Protein AF-A0A536GNE7-F1 (afdb_monomer_lite)

Sequence (139 aa):
MKDVPFIIEGPSGPMRQLQSRLELFRQKRSLIPDAPEEAYSWTDLIPLSDELFILAFRDESLADSAADRASEHRYIVNLVRPLVFPFLKDCVRIGELALRDHILLAVLDDTRVMAEIELQRAQIVPRNGSIVLGEAIAG

Foldseek 3Di:
DDWAKDKAFDDLQLLVLLLVLVQQQQCCPVQPPDDLLPQKGKDGWADPDSGIIMITIGHRNPPDDPDDCDDPLVVVVVVCCVVVLVVLLCCCRRSLEFDDQWDWDFDDDPNDTPDIDIDGVCVRPVDGGDDYGPPDPPD

Secondary structure (DSSP, 8-state):
---EEEEEE--HHHHHHHHHHHTTGGGHHHHS---GGG-EEE---EEEETTEEEEEEEE-S-SS-------HHHHHHHHHHHHHHHHHHHHHHTT-BPPPSEEEEEEEETTEEEEEEEEEHHHH-SS--SB-TT-----

Radius of gyration: 15.89 Å; chains: 1; bounding box: 40×37×34 Å

pLDDT: mean 82.99, std 16.08, range [39.09, 97.19]

Structure (mmCIF, N/CA/C/O backbone):
data_AF-A0A536GNE7-F1
#
_entry.id   AF-A0A536GNE7-F1
#
loop_
_atom_site.group_PDB
_atom_site.id
_atom_site.type_symbol
_atom_site.label_atom_id
_atom_site.label_alt_id
_atom_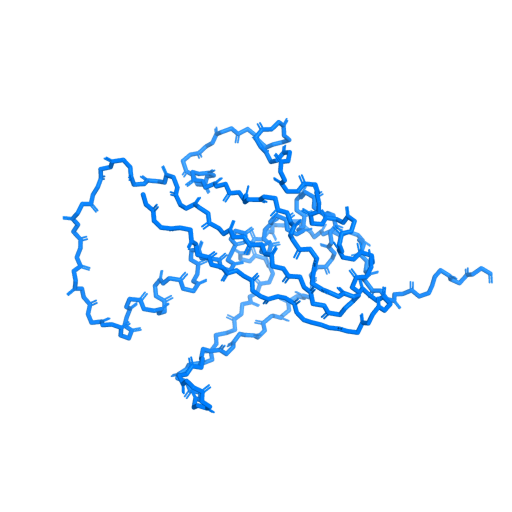site.label_comp_id
_atom_site.label_asym_id
_atom_site.label_entity_id
_atom_site.label_seq_id
_atom_site.pdbx_PDB_ins_code
_atom_site.Cartn_x
_atom_site.Cartn_y
_atom_site.Cartn_z
_atom_site.occupancy
_atom_site.B_iso_or_equiv
_atom_site.auth_seq_id
_atom_site.auth_comp_id
_atom_site.auth_asym_id
_atom_site.auth_atom_id
_atom_site.pdbx_PDB_model_num
ATOM 1 N N . MET A 1 1 ? 5.247 -17.186 -12.750 1.00 55.06 1 MET A N 1
ATOM 2 C CA . MET A 1 1 ? 5.755 -16.719 -11.440 1.00 55.06 1 MET A CA 1
ATOM 3 C C . MET A 1 1 ? 4.677 -16.933 -10.389 1.00 55.06 1 MET A C 1
ATOM 5 O O . MET A 1 1 ? 3.532 -17.128 -10.780 1.00 55.06 1 MET A O 1
ATOM 9 N N . LYS A 1 2 ? 5.034 -16.990 -9.100 1.00 69.44 2 LYS A N 1
ATOM 10 C CA . LYS A 1 2 ? 4.068 -17.164 -8.002 1.00 69.44 2 LYS A CA 1
ATOM 11 C C . LYS A 1 2 ? 3.673 -15.796 -7.452 1.00 69.44 2 LYS A C 1
ATOM 13 O O . LYS A 1 2 ? 4.553 -14.969 -7.240 1.00 69.44 2 LYS A O 1
ATOM 18 N N . ASP A 1 3 ? 2.381 -15.598 -7.222 1.00 84.31 3 ASP A N 1
ATOM 19 C CA . ASP A 1 3 ? 1.860 -14.406 -6.557 1.00 84.31 3 ASP A CA 1
ATOM 20 C C . ASP A 1 3 ? 2.292 -14.420 -5.079 1.00 84.31 3 ASP A C 1
ATOM 22 O O . ASP A 1 3 ? 2.230 -15.464 -4.419 1.00 84.31 3 ASP A O 1
ATOM 26 N N . VAL A 1 4 ? 2.759 -13.278 -4.570 1.00 86.88 4 VAL A N 1
ATOM 27 C CA . VAL A 1 4 ? 3.187 -13.125 -3.172 1.00 86.88 4 VAL A CA 1
ATOM 28 C C . VAL A 1 4 ? 2.085 -12.409 -2.390 1.00 86.88 4 VAL A C 1
ATOM 30 O O . VAL A 1 4 ? 1.805 -11.246 -2.691 1.00 86.88 4 VAL A O 1
ATOM 33 N N . PRO A 1 5 ? 1.439 -13.065 -1.410 1.00 89.38 5 PRO A N 1
ATOM 34 C CA . PRO A 1 5 ? 0.336 -12.467 -0.674 1.00 89.38 5 PRO A CA 1
ATOM 35 C C . PRO A 1 5 ? 0.820 -11.401 0.317 1.00 89.38 5 PRO A C 1
ATOM 37 O O . PRO A 1 5 ? 1.785 -11.590 1.053 1.00 89.38 5 PRO A O 1
ATOM 40 N N . PHE A 1 6 ? 0.079 -10.303 0.357 1.00 90.44 6 PHE A N 1
ATOM 41 C CA . PHE A 1 6 ? 0.061 -9.276 1.383 1.00 90.44 6 PHE A CA 1
ATOM 42 C C . PHE A 1 6 ? -1.202 -9.459 2.210 1.00 90.44 6 PHE A C 1
ATOM 44 O O . PHE A 1 6 ? -2.316 -9.313 1.706 1.00 90.44 6 PHE A O 1
ATOM 51 N N . ILE A 1 7 ? -1.005 -9.769 3.483 1.00 92.88 7 ILE A N 1
ATOM 52 C CA . ILE A 1 7 ? -2.056 -9.793 4.491 1.00 92.88 7 ILE A CA 1
ATOM 53 C C . ILE A 1 7 ? -1.970 -8.459 5.214 1.00 92.88 7 ILE A C 1
ATOM 55 O O . ILE A 1 7 ? -0.895 -8.070 5.674 1.00 92.88 7 ILE A O 1
ATOM 59 N N . ILE A 1 8 ? -3.075 -7.730 5.247 1.00 94.19 8 ILE A N 1
ATOM 60 C CA . ILE A 1 8 ? -3.109 -6.393 5.821 1.00 94.19 8 ILE A CA 1
ATOM 61 C C . ILE A 1 8 ? -4.244 -6.365 6.831 1.00 94.19 8 ILE A C 1
ATOM 63 O O . ILE A 1 8 ? -5.395 -6.662 6.508 1.00 94.19 8 ILE A O 1
ATOM 67 N N . GLU A 1 9 ? -3.880 -6.020 8.059 1.00 95.00 9 GLU A N 1
ATOM 68 C CA . GLU A 1 9 ? -4.722 -6.102 9.244 1.00 95.00 9 GLU A CA 1
ATOM 69 C C . GLU A 1 9 ? -4.748 -4.756 9.961 1.00 95.00 9 GLU A C 1
ATOM 71 O O . GLU A 1 9 ? -3.761 -4.013 9.971 1.00 95.00 9 GLU A O 1
ATOM 76 N N . GLY A 1 10 ? -5.876 -4.438 10.588 1.00 94.12 10 GLY A N 1
ATOM 77 C CA . GLY A 1 10 ? -6.004 -3.211 11.357 1.00 94.12 10 GLY A CA 1
ATOM 78 C C . GLY A 1 10 ? -7.418 -2.950 11.867 1.00 94.12 10 GLY A C 1
ATOM 79 O O . GLY A 1 10 ? -8.324 -3.749 11.649 1.00 94.12 10 GLY A O 1
ATOM 80 N N . PRO A 1 11 ? -7.637 -1.809 12.542 1.00 94.56 11 PRO A N 1
ATOM 81 C CA . PRO A 1 11 ? -8.945 -1.463 13.088 1.00 94.56 11 PRO A CA 1
ATOM 82 C C . PRO A 1 11 ? -9.978 -1.181 11.988 1.00 94.56 11 PRO A C 1
ATOM 84 O O . PRO A 1 11 ? -9.690 -0.463 11.027 1.00 94.56 11 PRO A O 1
ATOM 87 N N . SER A 1 12 ? -11.214 -1.646 12.181 1.00 91.69 12 SER A N 1
ATOM 88 C CA . SER A 1 12 ? -12.290 -1.583 11.173 1.00 91.69 12 SER A CA 1
ATOM 89 C C . SER A 1 12 ? -12.568 -0.195 10.571 1.00 91.69 12 SER A C 1
ATOM 91 O O . SER A 1 12 ? -12.857 -0.062 9.382 1.00 91.69 12 SER A O 1
ATOM 93 N N . GLY A 1 13 ? -12.470 0.881 11.359 1.00 91.06 13 GLY A N 1
ATOM 94 C CA . GLY A 1 13 ? -12.689 2.255 10.883 1.00 91.06 13 GLY A CA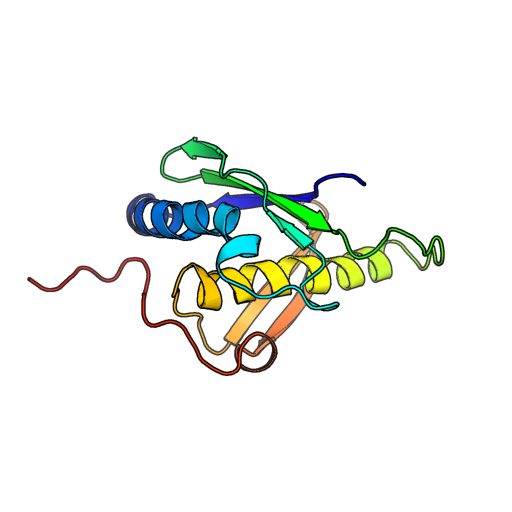 1
ATOM 95 C C . GLY A 1 13 ? -11.705 2.678 9.777 1.00 91.06 13 GLY A C 1
ATOM 96 O O . GLY A 1 13 ? -12.131 2.886 8.637 1.00 91.06 13 GLY A O 1
ATOM 97 N N . PRO A 1 14 ? -10.401 2.795 10.089 1.00 93.69 14 PRO A N 1
ATOM 98 C CA . PRO A 1 14 ? -9.337 3.029 9.112 1.00 93.69 14 PRO A CA 1
ATOM 99 C C . PRO A 1 14 ? -9.312 2.015 7.963 1.00 93.69 14 PRO A C 1
ATOM 101 O O . PRO A 1 14 ? -9.090 2.406 6.818 1.00 93.69 14 PRO A O 1
ATOM 104 N N . MET A 1 15 ? -9.578 0.735 8.241 1.00 95.00 15 MET A N 1
ATOM 105 C CA . MET A 1 15 ? -9.510 -0.334 7.240 1.00 95.00 15 MET A CA 1
ATOM 106 C C . MET A 1 15 ? -10.546 -0.180 6.127 1.00 95.00 15 MET A C 1
ATOM 108 O O . MET A 1 15 ? -10.208 -0.385 4.966 1.00 95.00 15 MET A O 1
ATOM 112 N N . ARG A 1 16 ? -11.762 0.296 6.427 1.00 92.50 16 ARG A N 1
ATOM 113 C CA . ARG A 1 16 ? -12.758 0.616 5.385 1.00 92.50 16 ARG A CA 1
ATOM 114 C C . ARG A 1 16 ? -12.300 1.740 4.456 1.00 92.50 16 ARG A C 1
ATOM 116 O O . ARG A 1 16 ? -12.511 1.675 3.247 1.00 92.50 16 ARG A O 1
ATOM 123 N N . GLN A 1 17 ? -11.657 2.774 5.005 1.00 93.81 17 GLN A N 1
ATOM 124 C CA . GLN A 1 17 ? -11.091 3.845 4.180 1.00 93.81 17 GLN A CA 1
ATOM 125 C C . GLN A 1 17 ? -9.935 3.310 3.333 1.00 93.81 17 GLN A C 1
ATOM 127 O O . GLN A 1 17 ? -9.874 3.585 2.136 1.00 93.81 17 GLN A O 1
ATOM 132 N N . LEU A 1 18 ? -9.055 2.508 3.932 1.00 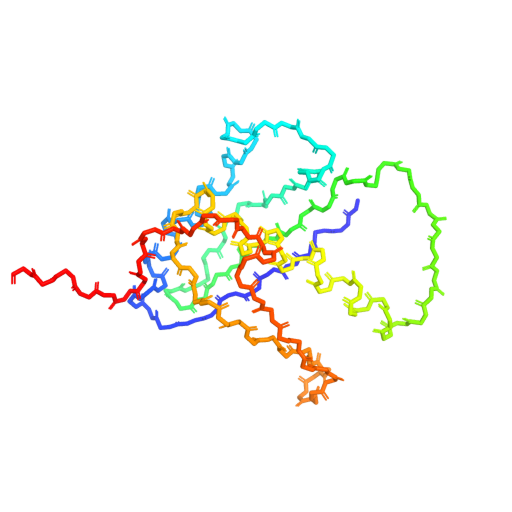95.44 18 LEU A N 1
ATOM 133 C CA . LEU A 1 18 ? -7.914 1.903 3.258 1.00 95.44 18 LEU A CA 1
ATOM 134 C C . LEU A 1 18 ? -8.355 0.983 2.115 1.00 95.44 18 LEU A C 1
ATOM 136 O O . LEU A 1 18 ? -7.836 1.116 1.010 1.00 95.44 18 LEU A O 1
ATOM 140 N N . GLN A 1 19 ? -9.368 0.143 2.336 1.00 95.25 19 GLN A N 1
ATOM 141 C CA . GLN A 1 19 ? -9.948 -0.725 1.312 1.00 95.25 19 GLN A CA 1
ATOM 142 C C . GLN A 1 19 ? -10.309 0.070 0.050 1.00 95.25 19 GLN A C 1
ATOM 144 O O . GLN A 1 19 ? -9.850 -0.271 -1.038 1.00 95.25 19 GLN A O 1
ATOM 149 N N . SER A 1 20 ? -11.035 1.187 0.202 1.00 93.94 20 SER A N 1
ATOM 150 C CA . SER A 1 20 ? -11.455 2.025 -0.934 1.00 93.94 20 SER A CA 1
ATOM 151 C C . SER A 1 20 ? -10.280 2.556 -1.769 1.00 93.94 20 SER A C 1
ATOM 153 O O . SER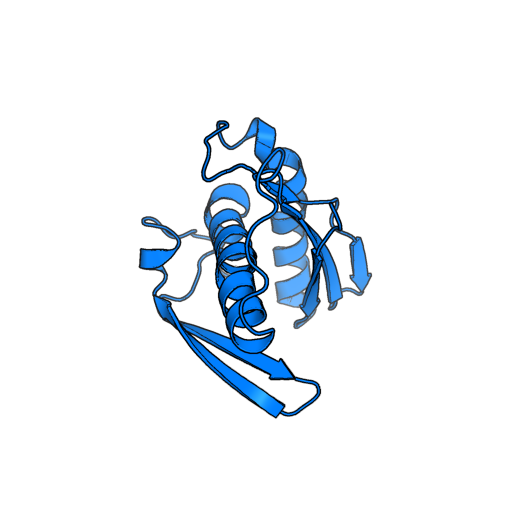 A 1 20 ? -10.416 2.789 -2.969 1.00 93.94 20 SER A O 1
ATOM 155 N N . ARG A 1 21 ? -9.109 2.740 -1.145 1.00 95.69 21 ARG A N 1
ATOM 156 C CA . ARG A 1 21 ? -7.886 3.214 -1.806 1.00 95.69 21 ARG A CA 1
ATOM 157 C C . ARG A 1 21 ? -7.105 2.077 -2.449 1.00 95.69 21 ARG A C 1
ATOM 159 O O . ARG A 1 21 ? -6.602 2.248 -3.554 1.00 95.69 21 ARG A O 1
ATOM 166 N N . LEU A 1 22 ? -7.041 0.915 -1.806 1.00 95.62 22 LEU A N 1
ATOM 167 C CA . LEU A 1 22 ? -6.359 -0.260 -2.352 1.00 95.62 22 LEU A CA 1
ATOM 168 C C . LEU A 1 22 ? -7.097 -0.868 -3.548 1.00 95.62 22 LEU A C 1
ATOM 170 O O . LEU A 1 22 ? -6.455 -1.370 -4.465 1.00 95.62 22 LEU A O 1
ATOM 174 N N . GLU A 1 23 ? -8.425 -0.749 -3.616 1.00 95.00 23 GLU A N 1
ATOM 175 C CA . GLU A 1 23 ? -9.208 -1.151 -4.797 1.00 95.00 23 GLU A CA 1
ATOM 176 C C . GLU A 1 23 ? -8.790 -0.411 -6.083 1.00 95.00 23 GLU A C 1
ATOM 178 O O . GLU A 1 23 ? -9.038 -0.890 -7.194 1.00 95.00 23 GLU A O 1
ATOM 183 N N . LEU A 1 24 ? -8.116 0.738 -5.963 1.00 95.31 24 LEU A N 1
ATOM 184 C CA . LEU A 1 24 ? -7.571 1.480 -7.099 1.00 95.31 24 LEU A CA 1
ATOM 185 C C . LEU A 1 24 ? -6.315 0.820 -7.689 1.00 95.31 24 LEU A C 1
ATOM 187 O O . LEU A 1 24 ? -5.988 1.081 -8.844 1.00 95.31 24 LEU A O 1
ATOM 191 N N . PHE A 1 25 ? -5.629 -0.067 -6.959 1.00 94.56 25 PHE A N 1
ATOM 192 C CA . PHE A 1 25 ? -4.364 -0.665 -7.407 1.00 94.56 25 PHE A CA 1
ATOM 193 C C . PHE A 1 25 ? -4.524 -1.500 -8.679 1.00 94.56 25 PHE A C 1
ATOM 195 O O . PHE A 1 25 ? -3.629 -1.508 -9.524 1.00 94.56 25 PHE A O 1
ATOM 202 N N . ARG A 1 26 ? -5.693 -2.121 -8.891 1.00 88.81 26 ARG A N 1
ATOM 203 C CA . ARG A 1 26 ? -6.011 -2.828 -10.147 1.00 88.81 26 ARG A CA 1
ATOM 204 C C . ARG A 1 26 ? -5.926 -1.922 -11.385 1.00 88.81 26 ARG A C 1
ATOM 206 O O . ARG A 1 26 ? -5.743 -2.401 -12.498 1.00 88.81 26 ARG A O 1
ATOM 213 N N . GLN A 1 27 ? -6.047 -0.605 -11.195 1.00 88.25 27 GLN A N 1
ATOM 214 C CA . GLN A 1 27 ? -5.969 0.412 -12.246 1.00 88.25 27 GLN A CA 1
ATOM 215 C C . GLN A 1 27 ? -4.537 0.923 -12.466 1.00 88.25 27 GLN A C 1
ATOM 217 O O . GLN A 1 27 ? -4.336 1.812 -13.295 1.00 88.25 27 GLN A O 1
ATOM 222 N N . LYS A 1 28 ? -3.526 0.373 -11.772 1.00 91.50 28 LYS A N 1
ATOM 223 C CA . LYS A 1 28 ? -2.125 0.817 -11.861 1.00 91.50 28 LYS A CA 1
ATOM 224 C C . LYS A 1 28 ? -1.662 1.014 -13.300 1.00 91.50 28 LYS A C 1
ATOM 226 O O . LYS A 1 28 ? -1.170 2.087 -13.619 1.00 91.50 28 LYS A O 1
ATOM 231 N N . ARG A 1 29 ? -1.876 0.025 -14.175 1.00 85.69 29 ARG A N 1
ATOM 232 C CA . ARG A 1 29 ? -1.433 0.085 -15.583 1.00 85.69 29 ARG A CA 1
ATOM 233 C C . ARG A 1 29 ? -2.060 1.231 -16.383 1.00 85.69 29 ARG A C 1
ATOM 235 O O . ARG A 1 29 ? -1.463 1.698 -17.340 1.00 85.69 29 ARG A O 1
ATOM 242 N N . SER A 1 30 ? -3.258 1.686 -16.013 1.00 86.75 30 SER A N 1
ATOM 243 C CA . SER A 1 30 ? -3.885 2.856 -16.646 1.00 86.75 30 SER A CA 1
ATOM 244 C C . SER A 1 30 ? -3.461 4.189 -16.028 1.00 86.75 30 SER A C 1
ATOM 246 O O . SER A 1 30 ? -3.547 5.217 -16.692 1.00 86.75 30 SER A O 1
ATOM 248 N N . LEU A 1 31 ? -3.032 4.186 -14.764 1.00 87.38 31 LEU A N 1
ATOM 249 C CA . LEU A 1 31 ? -2.712 5.398 -14.003 1.00 87.38 31 LEU A CA 1
ATOM 250 C C . LEU A 1 31 ? -1.219 5.742 -14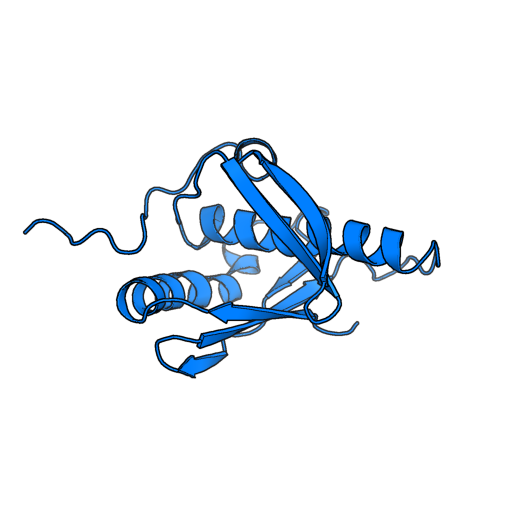.040 1.00 87.38 31 LEU A C 1
ATOM 252 O O . LEU A 1 31 ? -0.849 6.913 -13.968 1.00 87.38 31 LEU A O 1
ATOM 256 N N . ILE A 1 32 ? -0.363 4.727 -14.135 1.00 87.31 32 ILE A N 1
ATOM 257 C CA . ILE A 1 32 ? 1.089 4.841 -14.070 1.00 87.31 32 ILE A CA 1
ATOM 258 C C . ILE A 1 32 ? 1.668 4.337 -15.396 1.00 87.31 32 ILE A C 1
ATOM 260 O O . ILE A 1 32 ? 1.404 3.191 -15.756 1.00 87.31 32 ILE A O 1
ATOM 264 N N . PRO A 1 33 ? 2.451 5.161 -16.118 1.00 84.56 33 PRO A N 1
ATOM 265 C CA . PRO A 1 33 ? 3.125 4.725 -17.335 1.00 84.56 33 PRO A CA 1
ATOM 266 C C . PRO A 1 33 ? 4.053 3.537 -17.079 1.00 84.56 33 PRO A C 1
ATOM 268 O O . PRO A 1 33 ? 4.715 3.481 -16.040 1.00 84.56 33 PRO A O 1
ATOM 271 N N . ASP A 1 34 ? 4.143 2.634 -18.052 1.00 80.75 34 ASP A N 1
ATOM 272 C CA . ASP A 1 34 ? 5.067 1.506 -17.985 1.00 80.75 34 ASP A CA 1
ATOM 273 C C . ASP A 1 34 ? 6.523 1.995 -17.982 1.00 80.75 34 ASP A C 1
ATOM 275 O O . ASP A 1 34 ? 6.949 2.777 -18.836 1.00 80.75 34 ASP A O 1
ATOM 279 N N . ALA A 1 35 ? 7.293 1.504 -17.015 1.00 80.00 35 ALA A N 1
ATOM 280 C CA . ALA A 1 35 ? 8.729 1.715 -16.886 1.00 80.00 35 ALA A CA 1
ATOM 281 C C . ALA A 1 35 ? 9.370 0.455 -16.271 1.00 80.00 35 ALA A C 1
ATOM 283 O O . ALA A 1 35 ? 8.665 -0.311 -15.608 1.00 80.00 35 ALA A O 1
ATOM 284 N N . PRO A 1 36 ? 10.679 0.201 -16.462 1.00 76.31 36 PRO A N 1
ATOM 285 C CA . PRO A 1 36 ? 11.339 -0.994 -15.925 1.00 76.31 36 PRO A CA 1
ATOM 286 C C . PRO A 1 36 ? 11.170 -1.167 -14.407 1.00 76.31 36 PRO A C 1
ATOM 288 O O . PRO A 1 36 ? 10.955 -2.273 -13.923 1.00 76.31 36 PRO A O 1
ATOM 291 N N . GLU A 1 37 ? 11.200 -0.070 -13.651 1.00 78.25 37 GLU A N 1
ATOM 292 C CA . GLU A 1 37 ? 10.957 -0.036 -12.206 1.00 78.25 37 GLU A CA 1
ATOM 293 C C . GLU A 1 37 ? 9.484 -0.240 -11.807 1.00 78.25 37 GLU A C 1
ATOM 295 O O . GLU A 1 37 ? 9.174 -0.333 -10.619 1.00 78.25 37 GLU A O 1
ATOM 300 N N . GLU A 1 38 ? 8.576 -0.288 -12.784 1.00 86.31 38 GLU A N 1
ATOM 301 C CA . GLU A 1 38 ? 7.142 -0.537 -12.620 1.00 86.31 38 GLU A CA 1
ATOM 302 C C . GLU A 1 38 ? 6.721 -1.918 -13.137 1.00 86.31 38 GLU A C 1
ATOM 304 O O . GLU A 1 38 ? 5.518 -2.167 -13.252 1.00 86.31 38 GLU A O 1
ATOM 309 N N . ALA A 1 39 ? 7.681 -2.809 -13.417 1.00 86.44 39 ALA A N 1
ATOM 310 C CA . ALA A 1 39 ? 7.470 -4.181 -13.882 1.00 86.44 39 ALA A CA 1
ATOM 311 C C . ALA A 1 39 ? 6.911 -5.097 -12.774 1.00 86.44 39 ALA A C 1
ATOM 313 O O . ALA A 1 39 ? 7.511 -6.094 -12.382 1.00 86.44 39 ALA A O 1
ATOM 314 N N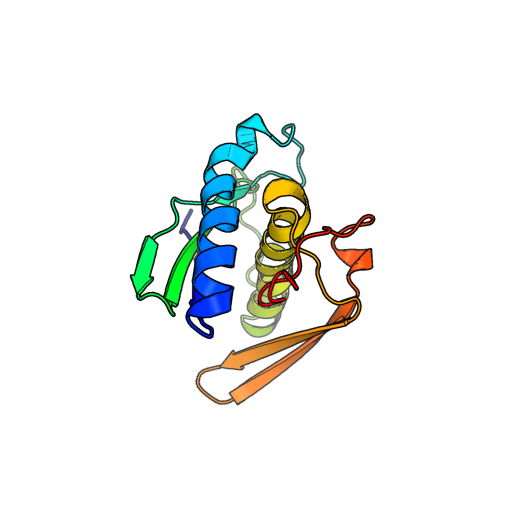 . TYR A 1 40 ? 5.751 -4.727 -12.244 1.00 88.00 40 TYR A N 1
ATOM 315 C CA . TYR A 1 40 ? 4.954 -5.492 -11.298 1.00 88.00 40 TYR A CA 1
ATOM 316 C C . TYR A 1 40 ? 3.481 -5.090 -11.399 1.00 88.00 40 TYR A C 1
ATOM 318 O O . TYR A 1 40 ? 3.131 -3.978 -11.822 1.00 88.00 40 TYR A O 1
ATOM 326 N N . SER A 1 41 ? 2.605 -5.983 -10.954 1.00 91.12 41 SER A N 1
ATOM 327 C CA . SER A 1 41 ? 1.170 -5.743 -10.859 1.00 91.12 41 SER A CA 1
ATOM 328 C C . SER A 1 41 ? 0.596 -6.210 -9.523 1.00 91.12 41 SER A C 1
ATOM 330 O O . SER A 1 41 ? 1.225 -6.950 -8.763 1.00 91.12 41 SER A O 1
ATOM 332 N N . TRP A 1 42 ? -0.616 -5.739 -9.239 1.00 93.25 42 TRP A N 1
ATOM 333 C CA . TRP A 1 42 ? -1.410 -6.144 -8.088 1.00 93.25 42 TRP A CA 1
ATOM 334 C C . TRP A 1 42 ? -2.605 -6.961 -8.560 1.00 93.25 42 TRP A C 1
ATOM 336 O O . TRP A 1 42 ? -3.202 -6.666 -9.598 1.00 93.25 42 TRP A O 1
ATOM 346 N N . THR A 1 43 ? -2.946 -7.989 -7.794 1.00 92.31 43 THR A N 1
ATOM 347 C CA . THR A 1 43 ? -4.203 -8.730 -7.967 1.00 92.31 43 THR A CA 1
ATOM 348 C C . THR A 1 43 ? -5.400 -7.907 -7.484 1.00 92.31 43 THR A C 1
ATOM 350 O O . THR A 1 43 ? -5.240 -6.803 -6.964 1.00 92.31 43 THR A O 1
ATOM 353 N N . ASP A 1 44 ? -6.613 -8.424 -7.671 1.00 93.12 44 ASP A N 1
ATOM 354 C CA . ASP A 1 44 ? -7.791 -7.828 -7.046 1.00 93.12 44 ASP A CA 1
ATOM 355 C C . ASP A 1 44 ? -7.706 -7.943 -5.517 1.00 93.12 44 ASP A C 1
ATOM 357 O O . ASP A 1 44 ? -7.227 -8.942 -4.975 1.00 93.12 44 ASP A O 1
ATOM 361 N N . LEU A 1 45 ? -8.188 -6.911 -4.822 1.00 95.06 45 LEU A N 1
ATOM 362 C CA . LEU A 1 45 ? -8.280 -6.905 -3.367 1.00 95.06 45 LEU A CA 1
ATOM 363 C C . LEU A 1 45 ? -9.378 -7.874 -2.910 1.00 95.06 45 LEU A C 1
ATOM 365 O O . LEU A 1 45 ? -10.522 -7.781 -3.356 1.00 95.06 45 LEU A O 1
ATOM 369 N N . ILE A 1 46 ? -9.040 -8.771 -1.988 1.00 95.50 46 ILE A N 1
ATOM 370 C CA . ILE A 1 46 ? -9.958 -9.754 -1.413 1.00 95.50 46 ILE A CA 1
ATOM 371 C C . ILE A 1 46 ? -10.221 -9.375 0.051 1.00 95.50 46 ILE A C 1
ATOM 373 O O . ILE A 1 46 ? -9.363 -9.619 0.905 1.00 95.50 46 ILE A O 1
ATOM 377 N N . PRO A 1 47 ? -11.382 -8.785 0.381 1.00 93.81 47 PRO A N 1
ATOM 378 C CA . PRO A 1 47 ? -11.760 -8.548 1.769 1.00 93.81 47 PRO A CA 1
ATOM 379 C C . PRO A 1 47 ? -12.170 -9.868 2.436 1.00 93.81 47 PRO A C 1
ATOM 381 O O . PRO A 1 47 ? -13.002 -10.605 1.906 1.00 93.81 47 PRO A O 1
ATOM 384 N N . LEU A 1 48 ? -11.594 -10.166 3.603 1.00 94.62 48 LEU A N 1
ATOM 385 C CA . LEU A 1 48 ? -12.004 -11.303 4.437 1.00 94.62 48 LEU A CA 1
ATOM 386 C C . LEU A 1 48 ? -12.924 -10.860 5.578 1.00 94.62 48 LEU A C 1
ATOM 388 O O . LEU A 1 48 ? -13.838 -11.589 5.961 1.00 94.62 48 LEU A O 1
ATOM 392 N N . SER A 1 49 ? -12.689 -9.660 6.106 1.00 93.19 49 SER A N 1
ATOM 393 C CA . SER A 1 49 ? -13.534 -8.969 7.079 1.00 93.19 49 SER A CA 1
ATOM 394 C C . SER A 1 49 ? -13.308 -7.456 6.978 1.00 93.19 49 SER A C 1
ATOM 396 O O . SER A 1 49 ? -12.461 -6.997 6.211 1.00 93.19 49 SER A O 1
ATOM 398 N N . ASP A 1 50 ? -14.008 -6.674 7.803 1.00 89.44 50 ASP A N 1
ATOM 399 C CA . ASP A 1 50 ? -13.768 -5.229 7.925 1.00 89.44 50 ASP A CA 1
ATOM 400 C C . ASP A 1 50 ? -12.386 -4.893 8.530 1.00 89.44 50 ASP A C 1
ATOM 402 O O . ASP A 1 50 ? -11.996 -3.729 8.556 1.00 89.44 50 ASP A O 1
ATOM 406 N N . GLU A 1 51 ? -11.646 -5.890 9.026 1.00 94.69 51 GLU A N 1
ATOM 407 C CA . GLU A 1 51 ? -10.363 -5.741 9.734 1.00 94.69 51 GLU A CA 1
ATOM 408 C C . GLU A 1 51 ? -9.204 -6.463 9.040 1.00 94.69 51 GLU A C 1
ATOM 410 O O . GLU A 1 51 ? -8.068 -6.386 9.505 1.00 94.69 51 GLU A O 1
ATOM 415 N N . LEU A 1 52 ? -9.479 -7.170 7.940 1.00 95.69 52 LEU A N 1
ATOM 416 C CA . LEU A 1 52 ? -8.503 -8.010 7.260 1.00 95.69 52 LEU A CA 1
ATOM 417 C C . LEU A 1 52 ? -8.803 -8.109 5.763 1.00 95.69 52 LEU A C 1
ATOM 419 O O . LEU A 1 52 ? -9.887 -8.533 5.348 1.00 95.69 52 LEU A O 1
ATOM 423 N N . PHE A 1 53 ? -7.797 -7.811 4.947 1.00 95.56 53 PHE A N 1
ATOM 424 C CA . PHE A 1 53 ? -7.846 -8.030 3.506 1.00 95.56 53 PHE A CA 1
ATOM 425 C C . PHE A 1 53 ? -6.548 -8.622 2.973 1.00 95.56 53 PHE A C 1
ATOM 427 O O . PHE A 1 53 ? -5.473 -8.496 3.565 1.00 95.56 53 PHE A O 1
ATOM 434 N N . ILE A 1 54 ? -6.682 -9.283 1.828 1.00 95.31 54 ILE A N 1
ATOM 435 C CA . ILE A 1 54 ? -5.587 -9.898 1.097 1.00 95.31 54 ILE A CA 1
ATOM 436 C C . ILE A 1 54 ? -5.451 -9.204 -0.251 1.00 95.31 54 ILE A C 1
ATOM 438 O O . ILE A 1 54 ? -6.418 -9.033 -0.990 1.00 95.31 54 ILE A O 1
ATOM 442 N N . LEU A 1 55 ? -4.220 -8.848 -0.579 1.00 94.50 55 LEU A N 1
ATOM 443 C CA . LEU A 1 55 ? -3.787 -8.454 -1.911 1.00 94.50 55 LEU A CA 1
ATOM 444 C C . LEU A 1 55 ? -2.594 -9.336 -2.275 1.00 94.50 55 LEU A C 1
ATOM 446 O O . LEU A 1 55 ? -1.931 -9.854 -1.387 1.00 94.50 55 LEU A O 1
ATOM 450 N N . ALA A 1 56 ? -2.274 -9.516 -3.546 1.00 92.38 56 ALA A N 1
ATOM 451 C CA . ALA A 1 56 ? -1.036 -10.187 -3.928 1.00 92.38 56 ALA A CA 1
ATOM 452 C C . ALA A 1 56 ? -0.230 -9.368 -4.928 1.00 92.38 56 ALA A C 1
ATOM 454 O O . ALA A 1 56 ? -0.784 -8.810 -5.879 1.00 92.38 56 ALA A O 1
ATOM 455 N N . PHE A 1 57 ? 1.077 -9.336 -4.688 1.00 90.25 57 PHE A N 1
ATOM 456 C CA . PHE A 1 57 ? 2.080 -8.761 -5.564 1.00 90.25 57 PHE A CA 1
ATOM 457 C C . PHE A 1 57 ? 2.495 -9.782 -6.618 1.00 90.25 57 PHE A C 1
ATOM 459 O O . PHE A 1 57 ? 2.798 -10.939 -6.301 1.00 90.25 57 PHE A O 1
ATOM 466 N N . ARG A 1 58 ? 2.562 -9.331 -7.866 1.00 87.69 58 ARG A N 1
ATOM 467 C CA . ARG A 1 58 ? 3.084 -10.099 -8.986 1.00 87.69 58 ARG A CA 1
ATOM 468 C C . ARG A 1 58 ? 4.269 -9.360 -9.575 1.00 87.69 58 ARG A C 1
ATOM 470 O O . ARG A 1 58 ? 4.104 -8.317 -10.196 1.00 87.69 58 ARG A O 1
ATOM 477 N N . ASP A 1 59 ? 5.453 -9.922 -9.388 1.00 83.88 59 ASP A N 1
ATOM 478 C CA . ASP A 1 59 ? 6.654 -9.458 -10.070 1.00 83.88 59 ASP A CA 1
ATOM 479 C C . ASP A 1 59 ? 6.567 -9.831 -11.559 1.00 83.88 59 ASP A C 1
ATOM 481 O O . ASP A 1 59 ? 6.280 -10.979 -11.906 1.00 83.88 59 ASP A O 1
ATOM 485 N N . GLU A 1 60 ? 6.769 -8.846 -12.430 1.00 81.62 60 GLU A N 1
ATOM 486 C CA . GLU A 1 60 ? 6.757 -8.976 -13.891 1.00 81.62 60 GLU A CA 1
ATOM 487 C C . GLU A 1 60 ? 8.130 -8.625 -14.495 1.00 81.62 60 GLU A C 1
ATOM 489 O O . GLU A 1 60 ? 8.290 -8.638 -15.714 1.00 81.62 60 GLU A O 1
ATOM 494 N N . SER A 1 61 ? 9.137 -8.345 -13.657 1.00 70.44 61 SER A N 1
ATOM 495 C CA . SER A 1 61 ? 10.495 -7.984 -14.082 1.00 70.44 61 SER A CA 1
ATOM 496 C C . SER A 1 61 ? 11.282 -9.169 -14.650 1.00 70.44 61 SER A C 1
ATOM 498 O O . SER A 1 61 ? 12.218 -8.991 -15.431 1.00 70.44 61 SER A O 1
ATOM 500 N N . LEU A 1 62 ? 10.882 -10.394 -14.299 1.00 56.59 62 LEU A N 1
ATOM 501 C CA . LEU A 1 62 ? 11.585 -11.630 -14.632 1.00 56.59 62 LEU A CA 1
ATOM 502 C C . LEU A 1 62 ? 10.858 -12.424 -15.724 1.00 56.59 62 LEU A C 1
ATOM 504 O O . LEU A 1 62 ? 10.293 -13.490 -15.478 1.00 56.59 62 LEU A O 1
ATOM 508 N N . ALA A 1 63 ? 10.943 -11.932 -16.960 1.00 52.50 63 ALA A N 1
ATOM 509 C CA . ALA A 1 63 ? 10.888 -12.806 -18.134 1.00 52.50 63 ALA A CA 1
ATOM 510 C C . ALA A 1 63 ? 12.242 -13.503 -18.402 1.00 52.50 63 ALA A C 1
ATOM 512 O O . ALA A 1 63 ? 12.264 -14.520 -19.082 1.00 52.50 63 ALA A O 1
ATOM 513 N N . ASP A 1 64 ? 13.349 -13.015 -17.830 1.00 45.31 64 ASP A N 1
ATOM 514 C CA . ASP A 1 64 ? 14.684 -13.602 -17.993 1.00 45.31 64 ASP A CA 1
ATOM 515 C C . ASP A 1 64 ? 15.604 -13.161 -16.847 1.00 45.31 64 ASP A C 1
ATOM 517 O O . ASP A 1 64 ? 16.082 -12.031 -16.858 1.00 45.31 64 ASP A O 1
ATOM 521 N N . SER A 1 65 ? 15.844 -14.018 -15.847 1.00 41.38 65 SER A N 1
ATOM 522 C CA . SER A 1 65 ? 17.108 -14.091 -15.078 1.00 41.38 65 SER A CA 1
ATOM 523 C C . SER A 1 65 ? 16.985 -15.113 -13.950 1.00 41.38 65 SER A C 1
ATOM 525 O O . SER A 1 65 ? 16.661 -14.810 -12.803 1.00 41.38 65 SER A O 1
ATOM 527 N N . ALA A 1 66 ? 17.269 -16.368 -14.286 1.00 47.97 66 ALA A N 1
ATOM 528 C CA . ALA A 1 66 ? 17.538 -17.414 -13.314 1.00 47.97 66 ALA A CA 1
ATOM 529 C C . ALA A 1 66 ? 18.988 -17.294 -12.811 1.00 47.97 66 ALA A C 1
ATOM 531 O O . ALA A 1 66 ? 19.861 -17.998 -13.308 1.00 47.97 66 ALA A O 1
ATOM 532 N N . ALA A 1 67 ? 19.270 -16.414 -11.848 1.00 44.66 67 ALA A N 1
ATOM 533 C CA . ALA A 1 67 ? 20.567 -16.400 -11.161 1.00 44.66 67 ALA A CA 1
ATOM 534 C C . ALA A 1 67 ? 20.499 -15.638 -9.830 1.00 44.66 67 ALA A C 1
ATOM 536 O O . ALA A 1 67 ? 20.536 -14.417 -9.805 1.00 44.66 67 ALA A O 1
ATOM 537 N N . ASP A 1 68 ? 20.321 -16.361 -8.725 1.00 44.16 68 ASP A N 1
ATOM 538 C CA . ASP A 1 68 ? 21.350 -16.558 -7.688 1.00 44.16 68 ASP A CA 1
ATOM 539 C C . ASP A 1 68 ? 20.680 -17.028 -6.393 1.00 44.16 68 ASP A C 1
ATOM 541 O O . ASP A 1 68 ? 20.010 -16.279 -5.681 1.00 44.16 68 ASP A O 1
ATOM 545 N N . ARG A 1 69 ? 20.885 -18.306 -6.057 1.00 43.97 69 ARG A N 1
ATOM 546 C CA . ARG A 1 69 ? 20.540 -18.855 -4.740 1.00 43.97 69 ARG A CA 1
ATOM 547 C C . ARG A 1 69 ? 21.621 -18.451 -3.736 1.00 43.97 69 ARG A C 1
ATOM 549 O O . ARG A 1 69 ? 22.399 -19.285 -3.281 1.00 43.97 69 ARG A O 1
ATOM 556 N N . ALA A 1 70 ? 21.690 -17.163 -3.416 1.00 44.88 70 ALA A N 1
ATOM 557 C CA . ALA A 1 70 ? 22.384 -16.686 -2.226 1.00 44.88 70 ALA A CA 1
ATOM 558 C C . ALA A 1 70 ? 21.459 -16.858 -1.007 1.00 44.88 70 ALA A C 1
ATOM 560 O O . ALA A 1 70 ? 20.250 -16.693 -1.135 1.00 44.88 70 ALA A O 1
ATOM 561 N N . SER A 1 71 ? 22.039 -17.234 0.139 1.00 51.44 71 SER A N 1
ATOM 562 C CA . SER A 1 71 ? 21.383 -17.712 1.373 1.00 51.44 71 SER A CA 1
ATOM 563 C C . SER A 1 71 ? 19.953 -17.209 1.635 1.00 51.44 71 SER A C 1
ATOM 565 O O . SER A 1 71 ? 19.692 -16.013 1.550 1.00 51.44 71 SER A O 1
ATOM 567 N N . GLU A 1 72 ? 19.045 -18.101 2.050 1.00 48.72 72 GLU A N 1
ATOM 568 C CA . GLU A 1 72 ? 17.622 -17.803 2.329 1.00 48.72 72 GLU A CA 1
ATOM 569 C C . GLU A 1 72 ? 17.402 -16.541 3.183 1.00 48.72 72 GLU A C 1
ATOM 571 O O . GLU A 1 72 ? 16.516 -15.745 2.891 1.00 48.72 72 GLU A O 1
ATOM 576 N N . HIS A 1 73 ? 18.262 -16.276 4.172 1.00 48.91 73 HIS A N 1
ATOM 577 C CA . HIS A 1 73 ? 18.210 -15.041 4.967 1.00 48.91 73 HIS A CA 1
ATOM 578 C C . HIS A 1 73 ? 18.497 -13.769 4.152 1.00 48.91 73 HIS A C 1
ATOM 580 O O . HIS A 1 73 ? 17.834 -12.748 4.334 1.00 48.91 73 HIS A O 1
ATOM 586 N N . ARG A 1 74 ? 19.483 -13.811 3.246 1.00 53.09 74 ARG A N 1
ATOM 587 C CA . ARG A 1 74 ? 19.787 -12.693 2.343 1.00 53.09 74 ARG A CA 1
ATOM 588 C C . ARG A 1 74 ? 18.695 -12.568 1.283 1.00 53.09 74 ARG A C 1
ATOM 590 O O . ARG A 1 74 ? 18.321 -11.457 0.946 1.00 53.09 74 ARG A O 1
ATOM 597 N N . TYR A 1 75 ? 18.140 -13.691 0.835 1.00 51.50 75 TYR A N 1
ATOM 598 C CA . TYR A 1 75 ? 17.006 -13.757 -0.081 1.00 51.50 75 TYR A CA 1
ATOM 599 C C . TYR A 1 75 ? 15.736 -13.117 0.506 1.00 51.50 75 TYR A C 1
ATOM 601 O O . TYR A 1 75 ? 15.137 -12.286 -0.162 1.00 51.50 75 TYR A O 1
ATOM 609 N N . ILE A 1 76 ? 15.371 -13.389 1.767 1.00 53.06 76 ILE A N 1
ATOM 610 C CA . ILE A 1 76 ? 14.192 -12.784 2.419 1.00 53.06 76 ILE A CA 1
ATOM 611 C C . ILE A 1 76 ? 14.356 -11.267 2.567 1.00 53.06 76 ILE A C 1
ATOM 613 O O . ILE A 1 76 ? 13.473 -10.517 2.164 1.00 53.06 76 ILE A O 1
ATOM 617 N N . VAL A 1 77 ? 15.496 -10.780 3.066 1.00 56.47 77 VAL A N 1
ATOM 618 C CA . VAL A 1 77 ? 15.747 -9.326 3.161 1.00 56.47 77 VAL A CA 1
ATOM 619 C C . VAL A 1 77 ? 15.783 -8.677 1.771 1.00 56.47 77 VAL A C 1
ATOM 621 O O . VAL A 1 77 ? 15.257 -7.576 1.585 1.00 56.47 77 VAL A O 1
ATOM 624 N N . ASN A 1 78 ? 16.329 -9.384 0.778 1.00 61.34 78 ASN A N 1
ATOM 625 C CA . ASN A 1 78 ? 16.302 -8.970 -0.623 1.00 61.34 78 ASN A CA 1
ATOM 626 C C . ASN A 1 78 ? 14.905 -9.040 -1.250 1.00 61.34 78 ASN A C 1
ATOM 628 O O . ASN A 1 78 ? 14.730 -8.424 -2.290 1.00 61.34 78 ASN A O 1
ATOM 632 N N . LEU A 1 79 ? 13.928 -9.736 -0.658 1.00 63.59 79 LEU A N 1
ATOM 633 C CA . LEU A 1 79 ? 12.527 -9.751 -1.094 1.00 63.59 79 LEU A CA 1
ATOM 634 C C . LEU A 1 79 ? 11.691 -8.676 -0.394 1.00 63.59 79 LEU A C 1
ATOM 636 O O . LEU A 1 79 ? 10.799 -8.103 -1.011 1.00 63.59 79 LEU A O 1
ATOM 640 N N . VAL A 1 80 ? 11.997 -8.340 0.863 1.00 69.06 80 VAL A N 1
ATOM 641 C CA . VAL A 1 80 ? 11.229 -7.343 1.630 1.00 69.06 80 VAL A CA 1
ATOM 642 C C . VAL A 1 80 ? 11.230 -5.988 0.930 1.00 69.06 80 VAL A C 1
ATOM 644 O O . VAL A 1 80 ? 10.175 -5.376 0.798 1.00 69.06 80 VAL A O 1
ATOM 647 N N . ARG A 1 81 ? 12.382 -5.518 0.431 1.00 72.19 81 ARG A N 1
ATOM 648 C CA . ARG A 1 81 ? 12.436 -4.234 -0.288 1.00 72.19 81 ARG A CA 1
ATOM 649 C C . ARG A 1 81 ? 11.635 -4.268 -1.600 1.00 72.19 81 ARG A C 1
ATOM 651 O O . ARG A 1 81 ? 10.755 -3.423 -1.730 1.00 72.19 81 ARG A O 1
ATOM 658 N N . PRO A 1 82 ? 11.852 -5.222 -2.526 1.00 76.94 82 PRO A N 1
ATOM 659 C CA . PRO A 1 82 ? 11.045 -5.360 -3.738 1.00 76.94 82 PRO A CA 1
ATOM 660 C C . PRO A 1 82 ? 9.551 -5.574 -3.514 1.00 76.94 82 PRO A C 1
ATOM 662 O O . PRO A 1 82 ? 8.789 -5.321 -4.430 1.00 76.94 82 PRO A O 1
ATOM 665 N N . LEU A 1 83 ? 9.115 -6.029 -2.338 1.00 82.75 83 LEU A N 1
ATOM 666 C CA . LEU A 1 83 ? 7.695 -6.204 -2.032 1.00 82.75 83 LEU A CA 1
ATOM 667 C C . LEU A 1 83 ? 7.099 -4.955 -1.369 1.00 82.75 83 LEU A C 1
ATOM 669 O O . LEU A 1 83 ? 6.097 -4.404 -1.826 1.00 82.75 83 LEU A O 1
ATOM 673 N N . VAL A 1 84 ? 7.717 -4.486 -0.286 1.00 87.38 84 VAL A N 1
ATOM 674 C CA . VAL A 1 84 ? 7.169 -3.411 0.551 1.00 87.38 84 VAL A CA 1
ATOM 675 C C . VAL A 1 84 ? 7.314 -2.045 -0.115 1.00 87.38 84 VAL A C 1
ATOM 677 O O . VAL A 1 84 ? 6.425 -1.207 0.031 1.00 87.38 84 VAL A O 1
ATOM 680 N N . PHE A 1 85 ? 8.396 -1.801 -0.866 1.00 89.06 85 PHE A N 1
ATOM 681 C CA . PHE A 1 85 ? 8.580 -0.510 -1.537 1.00 89.06 85 PHE A CA 1
ATOM 682 C C . PHE A 1 85 ? 7.485 -0.266 -2.573 1.00 89.06 85 PHE A C 1
ATOM 684 O O . PHE A 1 85 ? 6.853 0.784 -2.474 1.00 89.06 85 PHE A O 1
ATOM 691 N N . PRO A 1 86 ? 7.199 -1.195 -3.509 1.00 91.50 86 PRO A N 1
ATOM 692 C CA . PRO A 1 86 ? 6.059 -1.058 -4.409 1.00 91.50 86 PRO A CA 1
ATOM 693 C C . PRO A 1 86 ? 4.740 -0.826 -3.689 1.00 91.50 86 PRO A C 1
ATOM 695 O O . PRO A 1 86 ? 4.006 0.085 -4.055 1.00 91.50 86 PRO A O 1
ATOM 698 N N . PHE A 1 87 ? 4.467 -1.588 -2.625 1.00 93.81 87 PHE A N 1
ATOM 699 C CA . PHE A 1 87 ? 3.226 -1.438 -1.871 1.00 93.81 87 PHE A CA 1
ATOM 700 C C . PHE A 1 87 ? 3.068 -0.022 -1.305 1.00 93.81 87 PHE A C 1
ATOM 702 O O . PHE A 1 87 ? 2.086 0.663 -1.580 1.00 93.81 87 PHE A O 1
ATOM 709 N N . LEU A 1 88 ? 4.064 0.455 -0.554 1.00 94.62 88 LEU A N 1
ATOM 710 C CA . LEU A 1 88 ? 4.037 1.784 0.058 1.00 94.62 88 LEU A CA 1
ATOM 711 C C . LEU A 1 88 ? 4.053 2.903 -0.992 1.00 94.62 88 LEU A C 1
ATOM 713 O O . LEU A 1 88 ? 3.382 3.924 -0.832 1.00 94.62 88 LEU A O 1
ATOM 717 N N . LYS A 1 89 ? 4.791 2.706 -2.084 1.00 94.56 89 LYS A N 1
ATOM 718 C CA . LYS A 1 89 ? 4.839 3.626 -3.221 1.00 94.56 89 LYS A CA 1
ATOM 719 C C . LYS A 1 89 ? 3.463 3.786 -3.864 1.00 94.56 89 LYS A C 1
ATOM 721 O O . LYS A 1 89 ? 3.048 4.921 -4.098 1.00 94.56 89 LYS A O 1
ATOM 726 N N . ASP A 1 90 ? 2.743 2.695 -4.097 1.00 95.69 90 ASP A N 1
ATOM 727 C CA . ASP A 1 90 ? 1.411 2.729 -4.705 1.00 95.69 90 ASP A CA 1
ATOM 728 C C . ASP A 1 90 ? 0.327 3.186 -3.727 1.00 95.69 90 ASP A C 1
ATOM 730 O O . ASP A 1 90 ? -0.595 3.895 -4.136 1.00 95.69 90 ASP A O 1
ATOM 734 N N . CYS A 1 91 ? 0.484 2.925 -2.424 1.00 96.06 91 CYS A N 1
ATOM 735 C CA . CYS A 1 91 ? -0.356 3.534 -1.387 1.00 96.06 91 CYS A CA 1
ATOM 736 C C . CYS A 1 91 ? -0.370 5.059 -1.526 1.00 96.06 91 CYS A C 1
ATOM 738 O O . CYS A 1 91 ? -1.426 5.679 -1.427 1.00 96.06 91 CYS A O 1
ATOM 740 N N . VAL A 1 92 ? 0.786 5.657 -1.817 1.00 96.50 92 VAL A N 1
ATOM 741 C CA . VAL A 1 92 ? 0.909 7.103 -2.013 1.00 96.50 92 VAL A CA 1
ATOM 742 C C . VAL A 1 92 ? 0.466 7.531 -3.407 1.00 96.50 92 VAL A C 1
ATOM 744 O O . VAL A 1 92 ? -0.323 8.459 -3.542 1.00 96.50 92 VAL A O 1
ATOM 747 N N . ARG A 1 93 ? 0.992 6.904 -4.463 1.00 94.62 93 ARG A N 1
ATOM 748 C CA . ARG A 1 93 ? 0.809 7.393 -5.840 1.00 94.62 93 ARG A CA 1
ATOM 749 C C . ARG A 1 93 ? -0.573 7.110 -6.411 1.00 94.62 93 ARG A C 1
ATOM 751 O O . ARG A 1 93 ? -1.042 7.891 -7.229 1.00 94.62 93 ARG A O 1
ATOM 758 N N . ILE A 1 94 ? -1.174 5.990 -6.022 1.00 95.75 94 ILE A N 1
ATOM 759 C CA . ILE A 1 94 ? -2.478 5.535 -6.510 1.00 95.75 94 ILE A CA 1
ATOM 760 C C . ILE A 1 94 ? -3.534 5.760 -5.430 1.00 95.75 94 ILE A C 1
ATOM 762 O O . ILE A 1 94 ? -4.606 6.287 -5.708 1.00 95.75 94 ILE A O 1
ATOM 766 N N . GLY A 1 95 ? -3.225 5.371 -4.191 1.00 95.38 95 GLY A N 1
ATOM 767 C CA . GLY A 1 95 ? -4.145 5.503 -3.064 1.00 95.38 95 GLY A CA 1
ATOM 768 C C . GLY A 1 95 ? -4.216 6.906 -2.452 1.00 95.38 95 GLY A C 1
ATOM 769 O O . GLY A 1 95 ? -5.102 7.145 -1.633 1.00 95.38 95 GLY A O 1
ATOM 770 N N . GLU A 1 96 ? -3.299 7.812 -2.815 1.00 96.38 96 GLU A N 1
ATOM 771 C CA . GLU A 1 96 ? -3.140 9.158 -2.233 1.00 96.38 96 GLU A CA 1
ATOM 772 C C . GLU A 1 96 ? -2.944 9.166 -0.703 1.00 96.38 96 GLU A C 1
ATOM 774 O O . GLU A 1 96 ? -3.116 10.194 -0.039 1.00 96.38 96 GLU A O 1
ATOM 779 N N . LEU A 1 97 ? -2.545 8.027 -0.131 1.00 97.19 97 LEU A N 1
ATOM 780 C CA . LEU A 1 97 ? -2.366 7.843 1.304 1.00 97.19 97 LEU A CA 1
ATOM 781 C C . LEU A 1 97 ? -1.107 8.555 1.792 1.00 97.19 97 LEU A C 1
ATOM 783 O O . LEU A 1 97 ? -0.034 8.449 1.198 1.00 97.19 97 LEU A O 1
ATOM 787 N N . ALA A 1 98 ? -1.231 9.255 2.912 1.00 96.50 98 ALA A N 1
ATOM 788 C CA . ALA A 1 98 ? -0.111 9.864 3.600 1.00 96.50 98 ALA A CA 1
ATOM 789 C C . ALA A 1 98 ? 0.652 8.801 4.405 1.00 96.50 98 ALA A C 1
ATOM 791 O O . ALA A 1 98 ? 0.111 8.176 5.319 1.00 96.50 98 ALA A O 1
ATOM 792 N N . LEU A 1 99 ? 1.936 8.621 4.099 1.00 95.50 99 LEU A N 1
ATOM 793 C CA . LEU A 1 99 ? 2.843 7.814 4.912 1.00 95.50 99 LEU A CA 1
ATOM 794 C C . LEU A 1 99 ? 3.499 8.668 5.996 1.00 95.50 99 LEU A C 1
ATOM 796 O O . LEU A 1 99 ? 3.760 9.856 5.796 1.00 95.50 99 LEU A O 1
ATOM 800 N N . ARG A 1 100 ? 3.837 8.045 7.127 1.00 94.25 100 ARG A N 1
ATOM 801 C CA . ARG A 1 100 ? 4.734 8.657 8.115 1.00 94.25 100 ARG A CA 1
ATOM 802 C C . ARG A 1 100 ? 6.133 8.816 7.527 1.00 94.25 100 ARG A C 1
ATOM 804 O O . ARG A 1 100 ? 6.543 8.018 6.691 1.00 94.25 100 ARG A O 1
ATOM 811 N N . ASP A 1 101 ? 6.877 9.816 7.996 1.00 93.25 101 ASP A N 1
ATOM 812 C CA . ASP A 1 101 ? 8.245 10.051 7.517 1.00 93.25 101 ASP A CA 1
ATOM 813 C C . ASP A 1 101 ? 9.201 8.904 7.867 1.00 93.25 101 ASP A C 1
ATOM 815 O O . ASP A 1 101 ? 10.072 8.576 7.064 1.00 93.25 101 ASP A O 1
ATOM 819 N N . HIS A 1 102 ? 8.988 8.274 9.025 1.00 94.00 102 HIS A N 1
ATOM 820 C CA . HIS A 1 102 ? 9.772 7.147 9.523 1.00 94.00 102 HIS A CA 1
ATOM 821 C C . HIS A 1 102 ? 8.886 5.903 9.568 1.00 94.00 102 HIS A C 1
ATOM 823 O O . HIS A 1 102 ? 7.829 5.910 10.207 1.00 94.00 102 HIS A O 1
ATOM 829 N N . ILE A 1 103 ? 9.311 4.848 8.876 1.00 91.44 103 ILE A N 1
ATOM 830 C CA . ILE A 1 103 ? 8.587 3.584 8.753 1.00 91.44 103 ILE A CA 1
ATOM 831 C C . ILE A 1 103 ? 9.488 2.479 9.294 1.00 91.44 103 ILE A C 1
ATOM 833 O O . ILE A 1 103 ? 10.606 2.292 8.818 1.00 91.44 103 ILE A O 1
ATOM 837 N N . LEU A 1 104 ? 8.990 1.751 10.288 1.00 90.75 104 LEU A N 1
ATOM 838 C CA . LEU A 1 104 ? 9.677 0.609 10.876 1.00 90.75 104 LEU A CA 1
ATOM 839 C C . LEU A 1 104 ? 9.067 -0.675 10.328 1.00 90.75 104 LEU A C 1
ATOM 841 O O . LEU A 1 104 ? 7.850 -0.852 10.352 1.00 90.75 104 LEU A O 1
ATOM 845 N N . LEU A 1 105 ? 9.924 -1.563 9.844 1.00 87.38 105 LEU A N 1
ATOM 846 C CA . LEU A 1 105 ? 9.555 -2.892 9.386 1.00 87.38 105 LEU A CA 1
ATOM 847 C C . LEU A 1 105 ? 10.285 -3.922 10.235 1.00 87.38 105 LEU A C 1
ATOM 849 O O . LEU A 1 105 ? 11.489 -3.804 10.448 1.00 87.38 105 LEU A O 1
ATOM 853 N N . ALA A 1 106 ? 9.574 -4.959 10.656 1.00 87.19 106 ALA A N 1
ATOM 854 C CA . ALA A 1 106 ? 10.167 -6.131 11.277 1.00 87.19 106 ALA A CA 1
ATOM 855 C C . ALA A 1 106 ? 9.963 -7.335 10.356 1.00 87.19 106 ALA A C 1
ATOM 857 O O . ALA A 1 106 ? 8.864 -7.573 9.858 1.00 87.19 106 ALA A O 1
ATOM 858 N N . VAL A 1 107 ? 11.031 -8.092 10.128 1.00 83.94 107 VAL A N 1
ATOM 859 C CA . VAL A 1 107 ? 10.975 -9.394 9.465 1.00 83.94 107 VAL A CA 1
ATOM 860 C C . VAL A 1 107 ? 10.889 -10.443 10.555 1.00 83.94 107 VAL A C 1
ATOM 862 O O . VAL A 1 107 ? 11.751 -10.487 11.434 1.00 83.94 107 VAL A O 1
ATOM 865 N N . LEU A 1 108 ? 9.858 -11.275 10.494 1.00 83.31 108 LEU A N 1
ATOM 866 C CA . LEU A 1 108 ? 9.597 -12.327 11.466 1.00 83.31 108 LEU A CA 1
ATOM 867 C C . LEU A 1 108 ? 9.822 -13.700 10.822 1.00 83.31 108 LEU A C 1
ATOM 869 O O . LEU A 1 108 ? 9.496 -13.896 9.653 1.00 83.31 108 LEU A O 1
ATOM 873 N N . ASP A 1 109 ? 10.368 -14.634 11.595 1.00 82.12 109 ASP A N 1
ATOM 874 C CA . ASP A 1 109 ? 10.322 -16.073 11.332 1.00 82.12 109 ASP A CA 1
ATOM 875 C C . ASP A 1 109 ? 9.497 -16.714 12.452 1.00 82.12 109 ASP A C 1
ATOM 877 O O . ASP A 1 109 ? 9.926 -16.735 13.611 1.00 82.12 109 ASP A O 1
ATOM 881 N N . ASP A 1 110 ? 8.275 -17.128 12.114 1.00 83.50 110 ASP A N 1
ATOM 882 C CA . ASP A 1 110 ? 7.207 -17.453 13.064 1.00 83.50 110 ASP A CA 1
ATOM 883 C C . ASP A 1 110 ? 6.991 -16.302 14.070 1.00 83.50 110 ASP A C 1
ATOM 885 O O . ASP A 1 110 ? 6.442 -15.256 13.724 1.00 83.50 110 ASP A O 1
ATOM 889 N N . THR A 1 111 ? 7.496 -16.436 15.295 1.00 80.44 111 THR A N 1
ATOM 890 C CA . THR A 1 111 ? 7.385 -15.419 16.355 1.00 80.44 111 THR A CA 1
ATOM 891 C C . THR A 1 111 ? 8.688 -14.664 16.618 1.00 80.44 111 THR A C 1
ATOM 893 O O . THR A 1 111 ? 8.734 -13.748 17.443 1.00 80.44 111 THR A O 1
ATOM 896 N N . ARG A 1 112 ? 9.776 -15.029 15.934 1.00 83.94 112 ARG A N 1
ATOM 897 C CA . ARG A 1 112 ? 11.110 -14.479 16.172 1.00 83.94 112 ARG A CA 1
ATOM 898 C C . ARG A 1 112 ? 11.412 -13.333 15.215 1.00 83.94 112 ARG A C 1
ATOM 900 O O . ARG A 1 112 ? 11.403 -13.515 14.003 1.00 83.94 112 ARG A O 1
ATOM 907 N N . VAL A 1 113 ? 11.811 -12.180 15.756 1.00 85.12 113 VAL A N 1
ATOM 908 C CA . VAL A 1 113 ? 12.344 -11.072 14.948 1.00 85.12 113 VAL A CA 1
ATOM 909 C C . VAL A 1 113 ? 13.693 -11.478 14.349 1.00 85.12 113 VAL A C 1
ATOM 911 O O . VAL A 1 113 ? 14.664 -11.735 15.063 1.00 85.12 113 VAL A O 1
ATOM 914 N N . MET A 1 114 ? 13.735 -11.558 13.024 1.00 82.12 114 MET A N 1
ATOM 915 C CA . MET A 1 114 ? 14.926 -11.846 12.227 1.00 82.12 114 MET A CA 1
ATOM 916 C C . MET A 1 114 ? 15.709 -10.579 11.897 1.00 82.12 114 MET A C 1
ATOM 918 O O . MET A 1 114 ? 16.939 -10.603 11.883 1.00 82.12 114 MET A O 1
ATOM 922 N N . ALA A 1 115 ? 15.002 -9.486 11.610 1.00 82.31 115 ALA A N 1
ATOM 923 C CA . ALA A 1 115 ? 15.596 -8.203 11.270 1.00 82.31 115 ALA A CA 1
ATOM 924 C C . ALA A 1 115 ? 14.612 -7.061 11.525 1.00 82.31 115 ALA A C 1
ATOM 926 O O . ALA A 1 115 ? 13.404 -7.236 11.377 1.00 82.31 115 ALA A O 1
ATOM 927 N N . GLU A 1 116 ? 15.150 -5.882 11.814 1.00 86.19 116 GLU A N 1
ATOM 928 C CA . GLU A 1 116 ? 14.418 -4.619 11.789 1.00 86.19 116 GLU A CA 1
ATOM 929 C C . GLU A 1 116 ? 15.007 -3.737 10.690 1.00 86.19 116 GLU A C 1
ATOM 931 O O . GLU A 1 116 ? 16.224 -3.679 10.496 1.00 86.19 116 GLU A O 1
ATOM 936 N N . ILE A 1 117 ? 14.137 -3.085 9.931 1.00 84.12 117 ILE A N 1
ATOM 937 C CA . ILE A 1 117 ? 14.506 -2.221 8.819 1.00 84.12 117 ILE A CA 1
ATOM 938 C C . ILE A 1 117 ? 13.801 -0.892 9.029 1.00 84.12 117 ILE A C 1
ATOM 940 O O . ILE A 1 117 ? 12.574 -0.816 9.039 1.00 84.12 117 ILE A O 1
ATOM 944 N N . GLU A 1 118 ? 14.595 0.161 9.154 1.00 88.31 118 GLU A N 1
ATOM 945 C CA . GLU A 1 118 ? 14.094 1.524 9.158 1.00 88.31 118 GLU A CA 1
ATOM 946 C C . GLU A 1 118 ? 14.119 2.082 7.735 1.00 88.31 118 GLU A C 1
ATOM 948 O O . GLU A 1 118 ? 15.135 2.016 7.035 1.00 88.31 118 GLU A O 1
ATOM 953 N N . LEU A 1 119 ? 12.982 2.621 7.307 1.00 87.25 119 LEU A N 1
ATOM 954 C CA . LEU A 1 119 ? 12.810 3.266 6.018 1.00 87.25 119 LEU A CA 1
ATOM 955 C C . LEU A 1 119 ? 12.393 4.716 6.211 1.00 87.25 119 LEU A C 1
ATOM 957 O O . LEU A 1 119 ? 11.480 5.035 6.974 1.00 87.25 119 LEU A O 1
ATOM 961 N N . GLN A 1 120 ? 13.030 5.586 5.441 1.00 91.50 120 GLN A N 1
ATOM 962 C CA . GLN A 1 120 ? 12.613 6.971 5.301 1.00 91.50 120 GLN A CA 1
ATOM 963 C C . GLN A 1 120 ? 11.619 7.053 4.146 1.00 91.50 120 GLN A C 1
ATOM 965 O O . GLN A 1 120 ? 11.911 6.587 3.044 1.00 91.50 120 GLN A O 1
ATOM 970 N N . ARG A 1 121 ? 10.469 7.704 4.345 1.00 93.44 121 ARG A N 1
ATOM 971 C CA . ARG A 1 121 ? 9.462 7.899 3.283 1.00 93.44 121 ARG A CA 1
ATOM 972 C C . ARG A 1 121 ? 10.070 8.460 1.997 1.00 93.44 121 ARG A C 1
ATOM 974 O O . ARG A 1 121 ? 9.702 8.027 0.909 1.00 93.44 121 ARG A O 1
ATOM 981 N N . ALA A 1 122 ? 11.025 9.384 2.120 1.00 92.50 122 ALA A N 1
ATOM 982 C CA . ALA A 1 122 ? 11.717 10.004 0.989 1.00 92.50 122 ALA A CA 1
ATOM 983 C C . ALA A 1 122 ? 12.508 9.006 0.116 1.00 92.50 122 ALA A C 1
ATOM 985 O O . ALA A 1 122 ? 12.778 9.301 -1.044 1.00 92.50 122 ALA A O 1
ATOM 986 N N . GLN A 1 123 ? 12.858 7.827 0.646 1.00 88.69 123 GLN A N 1
ATOM 987 C CA . GLN A 1 123 ? 13.479 6.735 -0.117 1.00 88.69 123 GLN A CA 1
ATOM 988 C C . GLN A 1 123 ? 12.462 5.956 -0.964 1.00 88.69 123 GLN A C 1
ATOM 990 O O . GLN A 1 123 ? 12.859 5.240 -1.878 1.00 88.69 123 GLN A O 1
ATOM 995 N N . ILE A 1 124 ? 11.170 6.074 -0.649 1.00 89.44 124 ILE A N 1
ATOM 996 C CA . ILE A 1 124 ? 10.071 5.368 -1.318 1.00 89.44 124 ILE A CA 1
ATOM 997 C C . ILE A 1 124 ? 9.410 6.298 -2.337 1.00 89.44 124 ILE A C 1
ATOM 999 O O . ILE A 1 124 ? 9.247 5.940 -3.503 1.00 89.44 124 ILE A O 1
ATOM 1003 N N . VAL A 1 125 ? 9.042 7.506 -1.902 1.00 90.44 125 VAL A N 1
ATOM 1004 C CA . VAL A 1 125 ? 8.376 8.516 -2.730 1.00 90.44 125 VAL A CA 1
ATOM 1005 C C . VAL A 1 125 ? 8.851 9.933 -2.387 1.00 90.44 125 VAL A C 1
ATOM 1007 O O . VAL A 1 125 ? 8.941 10.296 -1.211 1.00 90.44 125 VAL A O 1
ATOM 1010 N N . PRO A 1 126 ? 9.099 10.790 -3.395 1.00 88.38 126 PRO A N 1
ATOM 1011 C CA . PRO A 1 126 ? 9.541 12.163 -3.155 1.00 88.38 126 PRO A CA 1
ATOM 1012 C C . PRO A 1 126 ? 8.416 13.059 -2.616 1.00 88.38 126 PRO A C 1
ATOM 1014 O O . PRO A 1 126 ? 8.662 13.948 -1.803 1.00 88.38 126 PRO A O 1
ATOM 1017 N N . ARG A 1 127 ? 7.170 12.823 -3.046 1.00 92.44 127 ARG A N 1
ATOM 1018 C CA . ARG A 1 127 ? 5.968 13.535 -2.584 1.00 92.44 127 ARG A CA 1
ATOM 1019 C C . ARG A 1 127 ? 5.070 12.566 -1.830 1.00 92.44 127 ARG A C 1
ATOM 1021 O O . ARG A 1 127 ? 4.929 11.426 -2.257 1.00 92.44 127 ARG A O 1
ATOM 1028 N N . ASN A 1 128 ? 4.508 13.018 -0.713 1.00 95.94 128 ASN A N 1
ATOM 1029 C CA . ASN A 1 128 ? 3.591 12.219 0.096 1.00 95.94 128 ASN A CA 1
ATOM 1030 C C . ASN A 1 128 ? 2.147 12.357 -0.400 1.00 95.94 128 ASN A C 1
ATOM 1032 O O . ASN A 1 128 ? 1.830 13.311 -1.113 1.00 95.94 128 ASN A O 1
ATOM 1036 N N . GLY A 1 129 ? 1.289 11.431 0.019 1.00 95.12 129 GLY A N 1
ATOM 1037 C CA . GLY A 1 129 ? -0.154 11.572 -0.114 1.00 95.12 129 GLY A CA 1
ATOM 1038 C C . GLY A 1 129 ? -0.720 12.550 0.915 1.00 95.12 129 GLY A C 1
ATOM 1039 O O . GLY A 1 129 ? -0.021 12.990 1.832 1.00 95.12 129 GLY A O 1
ATOM 1040 N N . SER A 1 130 ? -1.989 12.900 0.745 1.00 95.62 130 SER A N 1
ATOM 1041 C CA . SER A 1 130 ? -2.722 13.829 1.612 1.00 95.62 130 SER A CA 1
ATOM 1042 C C . SER A 1 130 ? -3.737 13.129 2.514 1.00 95.62 130 SER A C 1
ATOM 1044 O O . SER A 1 130 ? -4.212 13.731 3.473 1.00 95.62 130 SER A O 1
ATOM 1046 N N . ILE A 1 131 ? -4.078 11.870 2.226 1.00 95.19 131 ILE A N 1
ATOM 1047 C CA . ILE A 1 131 ? -5.141 11.149 2.924 1.00 95.19 131 ILE A CA 1
ATOM 1048 C C . ILE A 1 131 ? -4.569 10.448 4.151 1.00 95.19 131 ILE A C 1
ATOM 1050 O O . ILE A 1 131 ? -3.808 9.486 4.033 1.00 95.19 131 ILE A O 1
ATOM 1054 N N . VAL A 1 132 ? -4.973 10.899 5.334 1.00 94.00 132 VAL A N 1
ATOM 1055 C CA . VAL A 1 132 ? -4.653 10.247 6.606 1.00 94.00 132 VAL A CA 1
ATOM 1056 C C . VAL A 1 132 ? -5.804 9.325 6.997 1.00 94.00 132 VAL A C 1
ATOM 1058 O O . VAL A 1 132 ? -6.960 9.738 7.056 1.00 94.00 132 VAL A O 1
ATOM 1061 N N . LEU A 1 133 ? -5.493 8.059 7.267 1.00 91.69 133 LEU A N 1
ATOM 1062 C CA . LEU A 1 133 ? -6.495 7.084 7.690 1.00 91.69 133 LEU A CA 1
ATOM 1063 C C . LEU A 1 133 ? -6.914 7.332 9.139 1.00 91.69 133 LEU A C 1
ATOM 1065 O O . LEU A 1 133 ? -6.070 7.460 10.024 1.00 91.69 133 LEU A O 1
ATOM 1069 N N . GLY A 1 134 ? -8.221 7.315 9.394 1.00 82.12 134 GLY A N 1
ATOM 1070 C CA . GLY A 1 134 ? -8.754 7.390 10.756 1.00 82.12 134 GLY A CA 1
ATOM 1071 C C . GLY A 1 134 ? -8.808 8.794 11.361 1.00 82.12 134 GLY A C 1
ATOM 1072 O O . GLY A 1 134 ? -9.248 8.921 12.503 1.00 82.12 134 GLY A O 1
ATOM 1073 N N . GLU A 1 135 ? -8.444 9.844 10.620 1.00 70.81 135 GLU A N 1
ATOM 1074 C CA . GLU A 1 135 ? -8.868 11.192 10.993 1.00 70.81 135 GLU A CA 1
ATOM 1075 C C . GLU A 1 135 ? -10.385 11.287 10.799 1.00 70.81 135 GLU A C 1
ATOM 1077 O O . GLU A 1 135 ? -10.915 11.123 9.696 1.00 70.81 135 GLU A O 1
ATOM 1082 N N . ALA A 1 136 ? -11.108 11.499 11.899 1.00 53.69 136 ALA A N 1
ATOM 1083 C CA . ALA A 1 136 ? -12.489 11.933 11.813 1.00 53.69 136 ALA A CA 1
ATOM 1084 C C . ALA A 1 136 ? -12.489 13.275 11.076 1.00 53.69 136 ALA A C 1
ATOM 1086 O O . ALA A 1 136 ? -11.794 14.204 11.489 1.00 53.69 136 ALA A O 1
ATOM 1087 N N . ILE A 1 137 ? -13.269 13.384 9.999 1.00 50.12 137 ILE A N 1
ATOM 1088 C CA . ILE A 1 137 ? -13.627 14.690 9.452 1.00 50.12 137 ILE A CA 1
ATOM 1089 C C . ILE A 1 137 ? -14.292 15.426 10.616 1.00 50.12 137 ILE A C 1
ATOM 1091 O O . ILE A 1 137 ? -15.377 15.033 11.046 1.00 50.12 137 ILE A O 1
ATOM 1095 N N . ALA A 1 138 ? -13.609 16.419 11.184 1.00 39.41 138 ALA A N 1
ATOM 1096 C CA . ALA A 1 138 ? -14.218 17.341 12.126 1.00 39.41 138 ALA A CA 1
ATOM 1097 C C . ALA A 1 138 ? -15.288 18.114 11.344 1.00 39.41 138 ALA A C 1
ATOM 1099 O O . ALA A 1 138 ? -14.972 19.053 10.613 1.00 39.41 138 ALA A O 1
ATOM 1100 N N . GLY A 1 139 ? -16.521 17.613 11.402 1.00 39.09 139 GLY A N 1
ATOM 1101 C CA . GLY A 1 139 ? -17.728 18.291 10.943 1.00 39.09 139 GLY A CA 1
ATOM 1102 C C . GLY A 1 139 ? -18.333 19.120 12.059 1.00 39.09 139 GLY A C 1
ATOM 1103 O O . GLY A 1 139 ? -18.240 18.677 13.227 1.00 39.09 139 GLY A O 1
#